Protein AF-A0A3P8BXD4-F1 (afdb_monomer_lite)

Radius of gyration: 28.08 Å; chains: 1; bounding box: 41×34×109 Å

pLDDT: mean 78.7, std 18.51, range [34.91, 94.0]

InterPro domains:
  IPR013126 Heat shock protein 70 family [PF00012] (1-92)
  IPR029048 Heat shock protein 70kD, C-terminal domain superfamily [G3DSA:1.20.1270.10] (1-96)
  IPR029048 Heat shock protein 70kD, C-terminal domain superfamily [SSF100934] (1-94)

Organism: Heligmosomoides polygyrus (NCBI:txid6339)

Secondary structure (DSSP, 8-state):
-HHHHHHHHHHHHHHHHHHHHHHHHHHHHHHHHHHHHHTTTTS-HHHHHHHHHHHHHHHHHHHTTTTS-HHHHHHHHHHHHHHHHHHHHHHHHHHHHHTS--------------------

Structure (mmCIF, N/CA/C/O backbone):
data_AF-A0A3P8BXD4-F1
#
_entry.id   AF-A0A3P8BXD4-F1
#
loop_
_atom_site.group_PDB
_atom_site.id
_atom_site.type_symbol
_atom_site.label_atom_id
_atom_site.label_alt_id
_atom_site.label_comp_id
_atom_site.label_asym_id
_atom_site.label_entity_id
_atom_site.label_seq_id
_atom_site.pdbx_PDB_ins_code
_atom_site.Cartn_x
_atom_site.Cartn_y
_atom_site.Cartn_z
_atom_site.occupancy
_atom_site.B_iso_or_equiv
_atom_site.auth_seq_id
_atom_site.auth_comp_id
_atom_site.auth_asym_id
_atom_site.auth_atom_id
_atom_site.pdbx_PDB_model_num
ATOM 1 N N . MET A 1 1 ? 23.154 -0.552 -32.640 1.00 62.50 1 MET A N 1
ATOM 2 C CA . MET A 1 1 ? 23.376 -1.873 -32.009 1.00 62.50 1 MET A CA 1
ATOM 3 C C . MET A 1 1 ? 23.640 -1.786 -30.502 1.00 62.50 1 MET A C 1
ATOM 5 O O . MET A 1 1 ? 22.687 -2.000 -29.775 1.00 62.50 1 MET A O 1
ATOM 9 N N . ILE A 1 2 ? 24.831 -1.423 -29.988 1.00 67.19 2 ILE A N 1
ATOM 10 C CA . ILE A 1 2 ? 25.091 -1.425 -28.517 1.00 67.19 2 ILE A CA 1
ATOM 11 C C . ILE A 1 2 ? 24.184 -0.439 -27.752 1.00 67.19 2 ILE A C 1
ATOM 13 O O . ILE A 1 2 ? 23.524 -0.826 -26.798 1.00 67.19 2 ILE A O 1
ATOM 17 N N . ARG A 1 3 ? 24.044 0.802 -28.242 1.00 71.38 3 ARG A N 1
ATOM 18 C CA . ARG A 1 3 ? 23.177 1.825 -27.617 1.00 71.38 3 ARG A CA 1
ATOM 19 C C . ARG A 1 3 ? 21.682 1.479 -27.635 1.00 71.38 3 ARG A C 1
ATOM 21 O O . ARG A 1 3 ? 20.935 1.934 -26.780 1.00 71.38 3 ARG A O 1
ATOM 28 N N . GLU A 1 4 ? 21.235 0.700 -28.619 1.00 71.12 4 GLU A N 1
ATOM 29 C CA . GLU A 1 4 ? 19.837 0.250 -28.705 1.00 71.12 4 GLU A CA 1
ATOM 30 C C . GLU A 1 4 ? 19.584 -0.920 -27.753 1.00 71.12 4 GLU A C 1
ATOM 32 O O . GLU A 1 4 ? 18.553 -0.951 -27.089 1.00 71.12 4 GLU A O 1
ATOM 37 N N . ALA A 1 5 ? 20.549 -1.839 -27.627 1.00 71.44 5 ALA A N 1
ATOM 38 C CA . ALA A 1 5 ? 20.484 -2.938 -26.669 1.00 71.44 5 ALA A CA 1
ATOM 39 C C . ALA A 1 5 ? 20.451 -2.432 -25.214 1.00 71.44 5 ALA A C 1
ATOM 41 O O . ALA A 1 5 ? 19.639 -2.905 -24.424 1.00 71.44 5 ALA A O 1
ATOM 42 N N . GLU A 1 6 ? 21.268 -1.429 -24.877 1.00 74.56 6 GLU A N 1
ATOM 43 C CA . GLU A 1 6 ? 21.272 -0.797 -23.548 1.00 74.56 6 GLU A CA 1
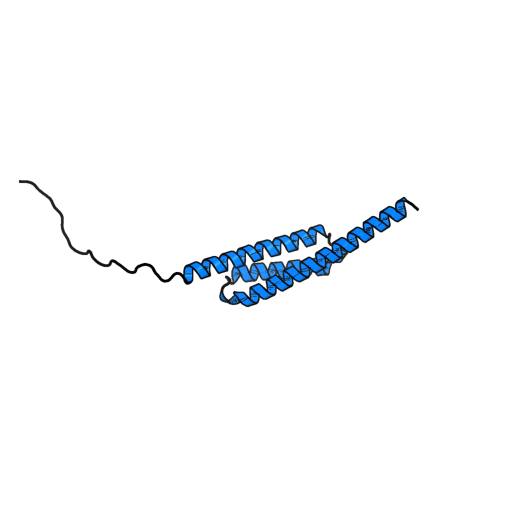ATOM 44 C C . GLU A 1 6 ? 19.953 -0.076 -23.239 1.00 74.56 6 GLU A C 1
ATOM 46 O O . GLU A 1 6 ? 19.433 -0.180 -22.127 1.00 74.56 6 GLU A O 1
ATOM 51 N N . LYS A 1 7 ? 19.374 0.622 -24.227 1.00 78.19 7 LYS A N 1
ATOM 52 C CA . LYS A 1 7 ? 18.084 1.303 -24.063 1.00 78.19 7 LYS A CA 1
ATOM 53 C C . LYS A 1 7 ? 16.952 0.307 -23.798 1.00 78.19 7 LYS A C 1
ATOM 55 O O . LYS A 1 7 ? 16.172 0.519 -22.874 1.00 78.19 7 LYS A O 1
ATOM 60 N N . ASN A 1 8 ? 16.899 -0.786 -24.559 1.00 79.38 8 ASN A N 1
ATOM 61 C CA . ASN A 1 8 ? 15.888 -1.827 -24.371 1.00 79.38 8 ASN A CA 1
ATOM 62 C C . ASN A 1 8 ? 16.036 -2.513 -23.003 1.00 79.38 8 ASN A C 1
ATOM 64 O O . ASN A 1 8 ? 15.048 -2.681 -22.297 1.00 79.38 8 ASN A O 1
ATOM 68 N N . ALA A 1 9 ? 17.269 -2.815 -22.576 1.00 84.25 9 ALA A N 1
ATOM 69 C CA . ALA A 1 9 ? 17.524 -3.394 -21.257 1.00 84.25 9 ALA A CA 1
ATOM 70 C C . ALA A 1 9 ? 17.045 -2.483 -20.110 1.00 84.25 9 ALA A C 1
ATOM 72 O O . ALA A 1 9 ? 16.470 -2.965 -19.134 1.00 84.25 9 ALA A O 1
ATOM 73 N N . ALA A 1 10 ? 17.239 -1.165 -20.231 1.00 83.50 10 ALA A N 1
ATOM 74 C CA . ALA A 1 10 ? 16.766 -0.200 -19.241 1.00 83.50 10 ALA A CA 1
ATOM 75 C C . ALA A 1 10 ? 15.232 -0.058 -19.230 1.00 83.50 10 ALA A C 1
ATOM 77 O O . ALA A 1 10 ? 14.634 0.079 -18.162 1.00 83.50 10 ALA A O 1
ATOM 78 N N . GLU A 1 11 ? 14.582 -0.090 -20.396 1.00 83.62 11 GLU A N 1
ATOM 79 C CA . GLU A 1 11 ? 13.117 -0.050 -20.495 1.00 83.62 11 GLU A CA 1
ATOM 80 C C . GLU A 1 11 ? 12.470 -1.321 -19.929 1.00 83.62 11 GLU A C 1
ATOM 82 O O . GLU A 1 11 ? 11.486 -1.228 -19.193 1.00 83.62 11 GLU A O 1
ATOM 87 N N . ASP A 1 12 ? 13.042 -2.494 -20.193 1.00 87.25 12 ASP A N 1
ATOM 88 C CA . ASP A 1 12 ? 12.543 -3.762 -19.655 1.00 87.25 12 ASP A CA 1
ATOM 89 C C . ASP A 1 12 ? 12.750 -3.864 -18.140 1.00 87.25 12 ASP A C 1
ATOM 91 O O . ASP A 1 12 ? 11.848 -4.307 -17.425 1.00 87.25 12 ASP A O 1
ATOM 95 N N . ALA A 1 13 ? 13.885 -3.378 -17.624 1.00 86.56 13 ALA A N 1
ATOM 96 C CA . ALA A 1 13 ? 14.119 -3.283 -16.185 1.00 86.56 13 ALA A CA 1
ATOM 97 C C . ALA A 1 13 ? 13.068 -2.397 -15.497 1.00 86.56 13 ALA A C 1
ATOM 99 O O . ALA A 1 13 ? 12.513 -2.790 -14.471 1.00 86.56 13 ALA A O 1
ATOM 100 N N . LYS A 1 14 ? 12.727 -1.247 -16.095 1.00 85.00 14 LYS A N 1
ATOM 101 C CA . LYS A 1 14 ? 11.676 -0.356 -15.577 1.00 85.00 14 LYS A CA 1
ATOM 102 C C . LYS A 1 14 ? 10.294 -0.995 -15.606 1.00 85.00 14 LYS A C 1
ATOM 104 O O . LYS A 1 14 ? 9.549 -0.858 -14.642 1.00 85.00 14 LYS A O 1
ATOM 109 N N . LYS A 1 15 ? 9.942 -1.700 -16.686 1.00 87.25 15 LYS A N 1
ATOM 110 C CA . LYS A 1 15 ? 8.666 -2.430 -16.766 1.00 87.25 15 LYS A CA 1
ATOM 111 C C . LYS A 1 15 ? 8.586 -3.515 -15.699 1.00 87.25 15 LYS A C 1
ATOM 113 O O . LYS A 1 15 ? 7.551 -3.656 -15.056 1.00 87.25 15 LYS A O 1
ATOM 118 N N . LYS A 1 16 ? 9.677 -4.256 -15.490 1.00 90.31 16 LYS A N 1
ATOM 119 C CA . LYS A 1 16 ? 9.749 -5.284 -14.452 1.00 90.31 16 LYS A CA 1
ATOM 120 C C . LYS A 1 16 ? 9.575 -4.680 -13.059 1.00 90.31 16 LYS A C 1
ATOM 122 O O . LYS A 1 16 ? 8.741 -5.161 -12.300 1.00 90.31 16 LYS A O 1
ATOM 127 N N . GLU A 1 17 ? 10.307 -3.609 -12.756 1.00 90.12 17 GLU A N 1
ATOM 128 C CA . GLU A 1 17 ? 10.178 -2.900 -11.481 1.00 90.12 17 GLU A CA 1
ATOM 129 C C . GLU A 1 17 ? 8.756 -2.371 -11.279 1.00 90.12 17 GLU A C 1
ATOM 131 O O . GLU A 1 17 ? 8.186 -2.546 -10.208 1.00 90.12 17 GLU A O 1
ATOM 136 N N . MET A 1 18 ? 8.150 -1.786 -12.316 1.00 88.75 18 MET A N 1
ATOM 137 C CA . MET A 1 18 ? 6.767 -1.323 -12.263 1.00 88.75 18 MET A CA 1
ATOM 138 C C . MET A 1 18 ? 5.817 -2.464 -11.882 1.00 88.75 18 MET A C 1
ATOM 140 O O . MET A 1 18 ? 5.043 -2.322 -10.945 1.00 88.75 18 MET A O 1
ATOM 144 N N . VAL A 1 19 ? 5.903 -3.617 -12.549 1.00 91.00 19 VAL A N 1
ATOM 145 C CA . VAL A 1 19 ? 5.046 -4.776 -12.245 1.00 91.00 19 VAL A CA 1
ATOM 146 C C . VAL A 1 19 ? 5.240 -5.274 -10.810 1.00 91.00 19 VAL A C 1
ATOM 148 O O . VAL A 1 19 ? 4.257 -5.561 -10.130 1.00 91.00 19 VAL A O 1
ATOM 151 N N . GLU A 1 20 ? 6.481 -5.353 -10.325 1.00 91.25 20 GLU A N 1
ATOM 152 C CA . GLU A 1 20 ? 6.761 -5.755 -8.939 1.00 91.25 20 GLU A CA 1
ATOM 153 C C . GLU A 1 20 ? 6.131 -4.787 -7.931 1.00 91.25 20 GLU A C 1
ATOM 155 O O . GLU A 1 20 ? 5.486 -5.222 -6.977 1.00 91.25 20 GLU A O 1
ATOM 160 N N . VAL A 1 21 ? 6.256 -3.482 -8.176 1.00 92.00 21 VAL A N 1
ATOM 161 C CA . VAL A 1 21 ? 5.675 -2.443 -7.320 1.00 92.00 21 VAL A CA 1
ATOM 162 C C . VAL A 1 21 ? 4.153 -2.482 -7.340 1.00 92.00 21 VAL A C 1
ATOM 164 O O . VAL A 1 21 ? 3.540 -2.365 -6.284 1.00 92.00 21 VAL A O 1
ATOM 167 N N . LEU A 1 22 ? 3.539 -2.674 -8.508 1.00 91.12 22 LEU A N 1
ATOM 168 C CA . LEU A 1 22 ? 2.085 -2.789 -8.635 1.00 91.12 22 LEU A CA 1
ATOM 169 C C . LEU A 1 22 ? 1.553 -3.979 -7.833 1.00 91.12 22 LEU A C 1
ATOM 171 O O . LEU A 1 22 ? 0.626 -3.817 -7.046 1.00 91.12 22 LEU A O 1
ATOM 175 N N . ASN A 1 23 ? 2.192 -5.144 -7.957 1.00 92.75 23 ASN A N 1
ATOM 176 C CA . ASN A 1 23 ? 1.796 -6.336 -7.206 1.00 92.75 23 ASN A CA 1
ATOM 177 C C . ASN A 1 23 ? 1.937 -6.128 -5.689 1.00 92.75 23 ASN A C 1
ATOM 179 O O . ASN A 1 23 ? 1.073 -6.544 -4.917 1.00 92.75 23 ASN A O 1
ATOM 183 N N . GLN A 1 24 ? 3.013 -5.468 -5.247 1.00 91.81 24 GLN A N 1
ATOM 184 C CA . GLN A 1 24 ? 3.195 -5.113 -3.836 1.00 91.81 24 GLN A CA 1
ATOM 185 C C . GLN A 1 24 ? 2.120 -4.133 -3.353 1.00 91.81 24 GLN A C 1
ATOM 187 O O . GLN A 1 24 ? 1.582 -4.295 -2.258 1.00 91.81 24 GLN A O 1
ATOM 192 N N . ALA A 1 25 ? 1.795 -3.135 -4.172 1.00 91.88 25 ALA A N 1
ATOM 193 C CA . ALA A 1 25 ? 0.797 -2.126 -3.864 1.00 91.88 25 ALA A CA 1
ATOM 194 C C . ALA A 1 25 ? -0.600 -2.728 -3.696 1.00 91.88 25 ALA A C 1
ATOM 196 O O . ALA A 1 25 ? -1.271 -2.454 -2.702 1.00 91.88 25 ALA A O 1
ATOM 197 N N . GLU A 1 26 ? -1.017 -3.571 -4.641 1.00 92.50 26 GLU A N 1
ATOM 198 C CA . GLU A 1 26 ? -2.306 -4.265 -4.604 1.00 92.50 26 GLU A CA 1
ATOM 199 C C . GLU A 1 26 ? -2.418 -5.167 -3.371 1.00 92.50 26 GLU A C 1
ATOM 201 O O . GLU A 1 26 ? -3.435 -5.129 -2.677 1.00 92.50 26 GLU A O 1
ATOM 206 N N . GLY A 1 27 ? -1.350 -5.902 -3.040 1.00 94.00 27 GLY A N 1
ATOM 207 C CA . GLY A 1 27 ? -1.297 -6.718 -1.826 1.00 94.00 27 GLY A CA 1
ATOM 208 C C . GLY A 1 27 ? -1.474 -5.889 -0.552 1.00 94.00 27 GLY A C 1
ATOM 209 O O . GLY A 1 27 ? -2.312 -6.209 0.286 1.00 94.00 27 GLY A O 1
ATOM 210 N N . ILE A 1 28 ? -0.745 -4.775 -0.425 1.00 92.25 28 ILE A N 1
ATOM 211 C CA . ILE A 1 28 ? -0.822 -3.902 0.759 1.00 92.25 28 ILE A CA 1
ATOM 212 C C . ILE A 1 28 ? -2.192 -3.230 0.884 1.00 92.25 28 ILE A C 1
ATOM 214 O O . ILE A 1 28 ? -2.705 -3.095 2.000 1.00 92.25 28 ILE A O 1
ATOM 218 N N . ILE A 1 29 ? -2.790 -2.812 -0.234 1.00 92.44 29 ILE A N 1
ATOM 219 C CA . ILE A 1 29 ? -4.147 -2.257 -0.257 1.00 92.44 29 ILE A CA 1
ATOM 220 C C . ILE A 1 29 ? -5.135 -3.293 0.268 1.00 92.44 29 ILE A C 1
ATOM 222 O O . ILE A 1 29 ? -5.849 -3.005 1.225 1.00 92.44 29 ILE A O 1
ATOM 226 N N . HIS A 1 30 ? -5.124 -4.498 -0.301 1.00 93.88 30 HIS A N 1
ATOM 227 C CA . HIS A 1 30 ? -6.042 -5.563 0.086 1.00 93.88 30 HIS A CA 1
ATOM 228 C C . HIS A 1 30 ? -5.881 -5.953 1.564 1.00 93.88 30 HIS A C 1
ATOM 230 O O . HIS A 1 30 ? -6.864 -6.028 2.303 1.00 93.88 30 HIS A O 1
ATOM 236 N N . ASP A 1 31 ? -4.644 -6.129 2.032 1.00 92.50 31 ASP A N 1
ATOM 237 C CA . ASP A 1 31 ? -4.357 -6.450 3.433 1.00 92.50 31 ASP A CA 1
ATOM 238 C C . ASP A 1 31 ? -4.826 -5.344 4.384 1.00 92.50 31 ASP A C 1
ATOM 240 O O . ASP A 1 31 ? -5.332 -5.621 5.476 1.00 92.50 31 ASP A O 1
ATOM 244 N N . THR A 1 32 ? -4.663 -4.081 3.985 1.00 91.50 32 THR A N 1
ATOM 245 C CA . THR A 1 32 ? -5.125 -2.940 4.779 1.00 91.50 32 THR A CA 1
ATOM 246 C C . THR A 1 32 ? -6.649 -2.891 4.814 1.00 91.50 32 THR A C 1
ATOM 248 O O . THR A 1 32 ? -7.211 -2.737 5.894 1.00 91.50 32 THR A O 1
ATOM 251 N N . GLU A 1 33 ? -7.328 -3.083 3.681 1.00 91.81 33 GLU A N 1
ATOM 252 C CA . GLU A 1 33 ? -8.793 -3.138 3.612 1.00 91.81 33 GLU A CA 1
ATOM 253 C C . GLU A 1 33 ? -9.370 -4.266 4.475 1.00 91.81 33 GLU A C 1
ATOM 255 O O . GLU A 1 33 ? -10.307 -4.020 5.238 1.00 91.81 33 GLU A O 1
ATOM 260 N N . SER A 1 34 ? -8.778 -5.465 4.421 1.00 92.12 34 SER A N 1
ATOM 261 C CA . SER A 1 34 ? -9.196 -6.605 5.250 1.00 92.12 34 SER A CA 1
ATOM 262 C C . SER A 1 34 ? -9.082 -6.273 6.734 1.00 92.12 34 SER A C 1
ATOM 264 O O . SER A 1 34 ? -10.064 -6.354 7.470 1.00 92.12 34 SER A O 1
ATOM 266 N N . LYS A 1 35 ? -7.912 -5.793 7.175 1.00 88.88 35 LYS A N 1
ATOM 267 C CA . LYS A 1 35 ? -7.702 -5.417 8.579 1.00 88.88 35 LYS A CA 1
ATOM 268 C C . LYS A 1 35 ? -8.634 -4.284 9.002 1.00 88.88 35 LYS A C 1
ATOM 270 O O . LYS A 1 35 ? -9.173 -4.301 10.102 1.00 88.88 35 LYS A O 1
ATOM 275 N N . MET A 1 36 ? -8.874 -3.297 8.144 1.00 89.62 36 MET A N 1
ATOM 276 C CA . MET A 1 36 ? -9.812 -2.220 8.461 1.00 89.62 36 MET A CA 1
ATOM 277 C C . MET A 1 36 ? -11.235 -2.732 8.667 1.00 89.62 36 MET A C 1
ATOM 279 O O . MET A 1 36 ? -11.938 -2.195 9.518 1.00 89.62 36 MET A O 1
ATOM 283 N N . ALA A 1 37 ? -11.659 -3.743 7.906 1.00 88.88 37 ALA A N 1
ATOM 284 C CA . ALA A 1 37 ? -12.953 -4.385 8.094 1.00 88.88 37 ALA A CA 1
ATOM 285 C C . ALA A 1 37 ? -12.995 -5.203 9.397 1.00 88.88 37 ALA A C 1
ATOM 287 O O . ALA A 1 37 ? -13.962 -5.092 10.146 1.00 88.88 37 ALA A O 1
ATOM 288 N N . GLU A 1 38 ? -11.935 -5.957 9.703 1.00 87.50 38 GLU A N 1
ATOM 289 C CA . GLU A 1 38 ? -11.817 -6.756 10.934 1.00 87.50 38 GLU A CA 1
ATOM 290 C C . GLU A 1 38 ? -11.838 -5.896 12.207 1.00 87.50 38 GLU A C 1
ATOM 292 O O . GLU A 1 38 ? -12.467 -6.261 13.199 1.00 87.50 38 GLU A O 1
ATOM 297 N N . PHE A 1 39 ? -11.181 -4.735 12.176 1.00 84.12 39 PHE A N 1
ATOM 298 C CA . PHE A 1 39 ? -11.104 -3.815 13.311 1.00 84.12 39 PHE A CA 1
ATOM 299 C C . PHE A 1 39 ? -12.117 -2.663 13.227 1.00 84.12 39 PHE A C 1
ATOM 301 O O . PHE A 1 39 ? -12.054 -1.759 14.055 1.00 84.12 39 PHE A O 1
ATOM 308 N N . ALA A 1 40 ? -13.065 -2.674 12.280 1.00 85.25 40 ALA A N 1
ATOM 309 C CA . ALA A 1 40 ? -13.949 -1.536 11.986 1.00 85.25 40 ALA A CA 1
ATOM 310 C C . ALA A 1 40 ? -14.671 -0.963 13.221 1.00 85.25 40 ALA A C 1
ATOM 312 O O . ALA A 1 40 ? -14.819 0.253 13.338 1.00 85.25 40 ALA A O 1
ATOM 313 N N . ASP A 1 41 ? -15.064 -1.823 14.164 1.00 84.62 41 ASP A N 1
ATOM 314 C CA . ASP A 1 41 ? -15.750 -1.431 15.403 1.00 84.62 41 ASP A CA 1
ATOM 315 C C . ASP A 1 41 ? -14.816 -0.828 16.468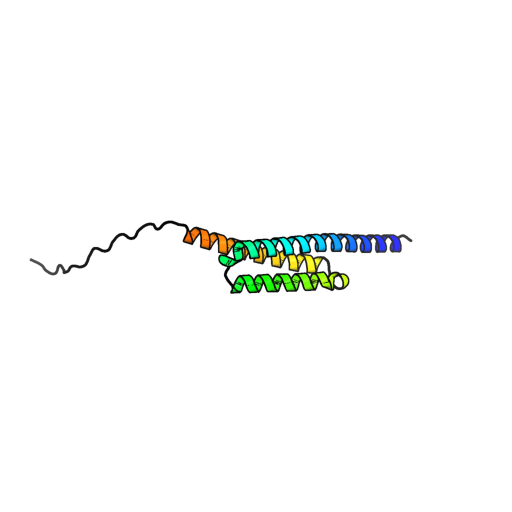 1.00 84.62 41 ASP A C 1
ATOM 317 O O . ASP A 1 41 ? -15.266 -0.186 17.420 1.00 84.62 41 ASP A O 1
ATOM 321 N N . GLN A 1 42 ? -13.507 -1.046 16.335 1.00 83.75 42 GLN A N 1
ATOM 322 C C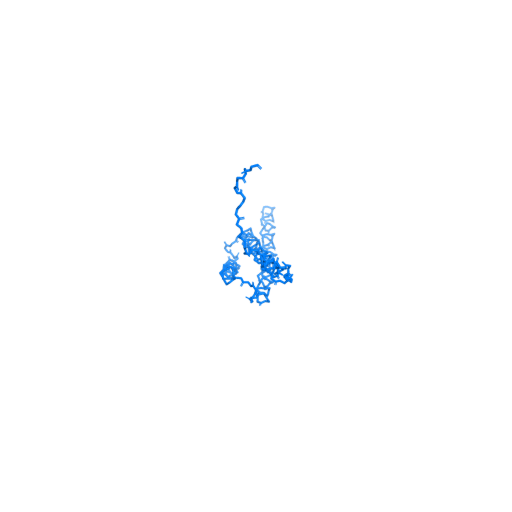A . GLN A 1 42 ? -12.470 -0.594 17.268 1.00 83.75 42 GLN A CA 1
ATOM 323 C C . GLN A 1 42 ? -11.714 0.639 16.762 1.00 83.75 42 GLN A C 1
ATOM 325 O O . GLN A 1 42 ? -11.060 1.330 17.550 1.00 83.75 42 GLN A O 1
ATOM 330 N N . LEU A 1 43 ? -11.792 0.924 15.462 1.00 84.12 43 LEU A N 1
ATOM 331 C CA . LEU A 1 43 ? -11.117 2.058 14.851 1.00 84.12 43 LEU A CA 1
ATOM 332 C C . LEU A 1 43 ? -11.942 3.352 14.997 1.00 84.12 43 LEU A C 1
ATOM 334 O O . LEU A 1 43 ? -13.162 3.347 14.822 1.00 84.12 43 LEU A O 1
ATOM 338 N N . PRO A 1 44 ? -11.300 4.505 15.263 1.00 86.31 44 PRO A N 1
ATOM 339 C CA . PRO A 1 44 ? -11.958 5.802 15.148 1.00 86.31 44 PRO A CA 1
ATOM 340 C C . PRO A 1 44 ? -12.485 6.021 13.723 1.00 86.31 44 PRO A C 1
ATOM 342 O O . PRO A 1 44 ? -11.762 5.781 12.754 1.00 86.31 44 PRO A O 1
ATOM 345 N N . LYS A 1 45 ? -13.725 6.513 13.586 1.00 87.06 45 LYS A N 1
ATOM 346 C CA . LYS A 1 45 ? -14.341 6.766 12.268 1.00 87.06 45 LYS A CA 1
ATOM 347 C C . LYS A 1 45 ? -13.522 7.734 11.415 1.00 87.06 45 LYS A C 1
ATOM 349 O O . LYS A 1 45 ? -13.299 7.450 10.249 1.00 87.06 45 LYS A O 1
ATOM 354 N N . GLU A 1 46 ? -13.038 8.819 12.010 1.00 87.50 46 GLU A N 1
ATOM 355 C CA . GLU A 1 46 ? -12.276 9.863 11.314 1.00 87.50 46 GLU A CA 1
ATOM 356 C C . GLU A 1 46 ? -10.966 9.324 10.714 1.00 87.50 46 GLU A C 1
ATOM 358 O O . GLU A 1 46 ? -10.712 9.475 9.522 1.00 87.50 46 GLU A O 1
ATOM 363 N N . GLU A 1 47 ? -10.182 8.593 11.508 1.00 87.31 47 GLU A N 1
ATOM 364 C CA . GLU A 1 47 ? -8.943 7.952 11.046 1.00 87.31 47 GLU A CA 1
ATOM 365 C C . GLU A 1 47 ? -9.217 6.836 10.023 1.00 87.31 47 GLU A C 1
ATOM 367 O O . GLU A 1 47 ? -8.481 6.667 9.051 1.00 87.31 47 GLU A O 1
ATOM 372 N N . SER A 1 48 ? -10.310 6.087 10.202 1.00 88.62 48 SER A N 1
ATOM 373 C CA . SER A 1 48 ? -10.730 5.061 9.242 1.00 88.62 48 SER A CA 1
ATOM 374 C C . SER A 1 48 ? -11.139 5.673 7.902 1.00 88.62 48 SER A C 1
ATOM 376 O O . SER A 1 48 ? -10.834 5.128 6.845 1.00 88.62 48 SER A O 1
ATOM 378 N N . GLU A 1 49 ? -11.830 6.807 7.905 1.00 90.88 49 GLU A N 1
ATOM 379 C CA . GLU A 1 49 ? -12.179 7.524 6.679 1.00 90.88 49 GLU A CA 1
ATOM 380 C C . GLU A 1 49 ? -10.936 8.100 5.995 1.00 90.88 49 GLU A C 1
ATOM 382 O O . GLU A 1 49 ? -10.802 7.977 4.774 1.00 90.88 49 GLU A O 1
ATOM 387 N N . ALA A 1 50 ? -9.989 8.645 6.766 1.00 90.62 50 ALA A N 1
ATOM 388 C CA . ALA A 1 50 ? -8.709 9.115 6.244 1.00 90.62 50 ALA A CA 1
ATOM 389 C C . ALA A 1 50 ? -7.922 7.982 5.562 1.00 90.62 50 ALA A C 1
ATOM 391 O O . ALA A 1 50 ? -7.459 8.148 4.428 1.00 90.62 50 ALA A O 1
ATOM 392 N N . LEU A 1 51 ? -7.843 6.808 6.198 1.00 91.19 51 LEU A N 1
ATOM 393 C CA . LEU A 1 51 ? -7.152 5.649 5.637 1.00 91.19 51 LEU A CA 1
ATOM 394 C C . LEU A 1 51 ? -7.867 5.105 4.389 1.00 91.19 51 LEU A C 1
ATOM 396 O O . LEU A 1 51 ? -7.209 4.853 3.382 1.00 91.19 51 LEU A O 1
ATOM 400 N N . LYS A 1 52 ? -9.207 5.023 4.389 1.00 92.00 52 LYS A N 1
ATOM 401 C CA . LYS A 1 52 ? -9.996 4.661 3.190 1.00 92.00 52 LYS A CA 1
ATOM 402 C C . LYS A 1 52 ? -9.739 5.612 2.027 1.00 92.00 52 LYS A C 1
ATOM 404 O O . LYS A 1 52 ? -9.533 5.169 0.901 1.00 92.00 52 LYS A O 1
ATOM 409 N N . LYS A 1 53 ? -9.699 6.919 2.289 1.00 92.94 53 LYS A N 1
ATOM 410 C CA . LYS A 1 53 ? -9.382 7.912 1.258 1.00 92.94 53 LYS A CA 1
ATOM 411 C C . LYS A 1 53 ? -7.971 7.706 0.698 1.00 92.94 53 LYS A C 1
ATOM 413 O O . LYS A 1 53 ? -7.780 7.824 -0.509 1.00 92.94 53 LYS A O 1
ATOM 418 N N . LYS A 1 54 ? -6.998 7.359 1.549 1.00 92.44 54 LYS A N 1
ATOM 419 C CA . LYS A 1 54 ? -5.621 7.059 1.125 1.00 92.44 54 LYS A CA 1
ATOM 420 C C . LYS A 1 54 ? -5.536 5.795 0.268 1.00 92.44 54 LYS A C 1
ATOM 422 O O . LYS A 1 54 ? -4.769 5.760 -0.695 1.00 92.44 54 LYS A O 1
ATOM 427 N N . ILE A 1 55 ? -6.338 4.780 0.586 1.00 93.12 55 ILE A N 1
ATOM 428 C CA . ILE A 1 55 ? -6.468 3.562 -0.223 1.00 93.12 55 ILE A CA 1
ATOM 429 C C . ILE A 1 55 ? -6.981 3.907 -1.623 1.00 93.12 55 ILE A C 1
ATOM 431 O O . ILE A 1 55 ? -6.350 3.532 -2.608 1.00 93.12 55 ILE A O 1
ATOM 435 N N . GLU A 1 56 ? -8.068 4.673 -1.720 1.00 93.75 56 GLU A N 1
ATOM 436 C CA . GLU A 1 56 ? -8.646 5.083 -3.008 1.00 93.75 56 GLU A CA 1
ATOM 437 C C . GLU A 1 56 ? -7.696 5.969 -3.830 1.00 93.75 56 GLU A C 1
ATOM 439 O O . GLU A 1 56 ? -7.570 5.800 -5.045 1.00 93.75 56 GLU A O 1
ATOM 444 N N . GLU A 1 57 ? -6.958 6.869 -3.174 1.00 91.88 57 GLU A N 1
ATOM 445 C CA . GLU A 1 57 ? -5.895 7.651 -3.813 1.00 91.88 57 GLU A CA 1
ATOM 446 C C . GLU A 1 57 ? -4.807 6.729 -4.387 1.00 91.88 57 GLU A C 1
ATOM 448 O O . GLU A 1 57 ? -4.442 6.854 -5.555 1.00 91.88 57 GLU A O 1
ATOM 453 N N . THR A 1 58 ? -4.351 5.743 -3.610 1.00 91.44 58 THR A N 1
ATOM 454 C CA . THR A 1 58 ? -3.333 4.778 -4.057 1.00 91.44 58 THR A CA 1
ATOM 455 C C . THR A 1 58 ? -3.851 3.934 -5.224 1.00 91.44 58 THR A C 1
ATOM 457 O O . THR A 1 58 ? -3.149 3.792 -6.221 1.00 91.44 58 THR A O 1
ATOM 460 N N . LYS A 1 59 ? -5.101 3.451 -5.180 1.00 92.19 59 LYS A N 1
ATOM 461 C CA . LYS A 1 59 ? -5.740 2.744 -6.308 1.00 92.19 59 LYS A CA 1
ATOM 462 C C . LYS A 1 59 ? -5.814 3.605 -7.568 1.00 92.19 59 LYS A C 1
ATOM 464 O O . LYS A 1 59 ? -5.585 3.102 -8.663 1.00 92.19 59 LYS A O 1
ATOM 469 N N . THR A 1 60 ? -6.098 4.897 -7.423 1.00 92.06 60 THR A N 1
ATOM 470 C CA . THR A 1 60 ? -6.131 5.837 -8.552 1.00 92.06 60 THR A CA 1
ATOM 471 C C . THR A 1 60 ? -4.744 6.000 -9.178 1.00 92.06 60 THR A C 1
ATOM 473 O O . THR A 1 60 ? -4.618 5.978 -10.401 1.00 92.06 60 THR A O 1
ATOM 476 N N . ILE A 1 61 ? -3.691 6.084 -8.356 1.00 90.25 61 ILE A N 1
ATOM 477 C CA . ILE A 1 61 ? -2.296 6.115 -8.825 1.00 90.25 61 ILE A CA 1
ATOM 478 C C . ILE A 1 61 ? -1.956 4.810 -9.565 1.00 90.25 61 ILE A C 1
ATOM 480 O O . ILE A 1 61 ? -1.389 4.854 -10.655 1.00 90.25 61 ILE A O 1
ATOM 484 N N . LEU A 1 62 ? -2.362 3.650 -9.033 1.00 89.12 62 LEU A N 1
ATOM 485 C CA . LEU A 1 62 ? -2.166 2.347 -9.687 1.00 89.12 62 LEU A CA 1
ATOM 486 C C . LEU A 1 62 ? -2.917 2.234 -11.019 1.00 89.12 62 LEU A C 1
ATOM 488 O O . LEU A 1 62 ? -2.395 1.668 -11.979 1.00 89.12 62 LEU A O 1
ATOM 492 N N . ALA A 1 63 ? -4.123 2.795 -11.108 1.00 89.75 63 ALA A N 1
ATOM 493 C CA . ALA A 1 63 ? -4.874 2.868 -12.358 1.00 89.75 63 ALA A CA 1
ATOM 494 C C . ALA A 1 63 ? -4.172 3.758 -13.397 1.00 89.75 63 ALA A C 1
ATOM 496 O O . ALA A 1 63 ? -4.291 3.512 -14.595 1.00 89.75 63 ALA A O 1
ATOM 497 N N . ASN A 1 64 ? -3.397 4.747 -12.943 1.00 89.38 64 ASN A N 1
ATOM 498 C CA . ASN A 1 64 ? -2.597 5.640 -13.777 1.00 89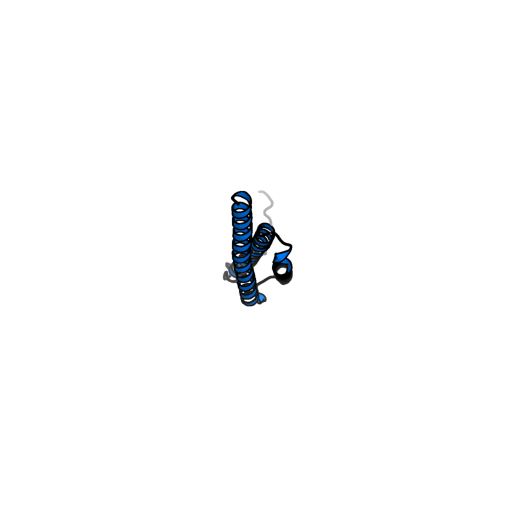.38 64 ASN A CA 1
ATOM 499 C C . ASN A 1 64 ? -1.128 5.189 -13.936 1.00 89.38 64 ASN A C 1
ATOM 501 O O . ASN A 1 64 ? -0.266 5.997 -14.280 1.00 89.38 64 ASN A O 1
ATOM 505 N N . LYS A 1 65 ? -0.831 3.900 -13.712 1.00 82.50 65 LYS A N 1
ATOM 506 C CA . LYS A 1 65 ? 0.525 3.316 -13.758 1.00 82.50 65 LYS A CA 1
ATOM 507 C C . LYS A 1 65 ? 1.350 3.658 -15.000 1.00 82.50 65 LYS A C 1
ATOM 509 O O . LYS A 1 65 ? 2.567 3.728 -14.905 1.00 82.50 65 LYS A O 1
ATOM 514 N N . ASP A 1 66 ? 0.712 3.881 -16.148 1.00 80.94 66 ASP A N 1
ATOM 515 C CA . ASP A 1 66 ? 1.409 4.192 -17.402 1.00 80.94 66 ASP A CA 1
ATOM 516 C C . ASP A 1 66 ? 1.974 5.625 -17.431 1.00 80.94 66 ASP A C 1
ATOM 518 O O . ASP A 1 66 ? 2.906 5.907 -18.184 1.00 80.94 66 ASP A O 1
ATOM 522 N N . ASN A 1 67 ? 1.438 6.523 -16.597 1.00 86.69 67 ASN A N 1
ATOM 523 C CA . ASN A 1 67 ? 1.896 7.909 -16.453 1.00 86.69 67 ASN A CA 1
ATOM 524 C C . ASN A 1 67 ? 2.668 8.151 -15.148 1.00 86.69 67 ASN A C 1
ATOM 526 O O . ASN A 1 67 ? 3.172 9.252 -14.926 1.00 86.69 67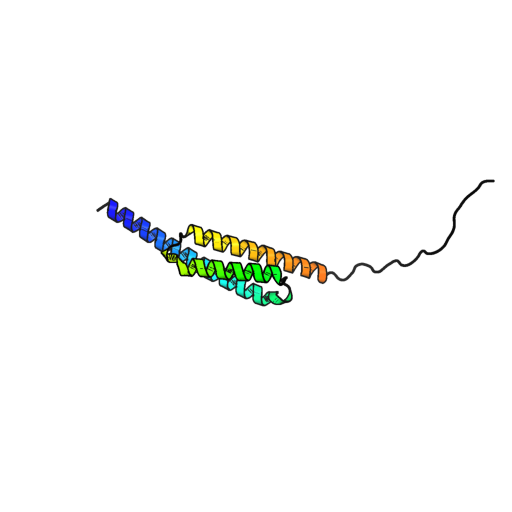 ASN A O 1
ATOM 530 N N . GLU A 1 68 ? 2.761 7.138 -14.290 1.00 87.00 68 GLU A N 1
ATOM 531 C CA . GLU A 1 68 ? 3.401 7.224 -12.985 1.00 87.00 68 GLU A CA 1
ATOM 532 C C . GLU A 1 68 ? 4.784 6.576 -12.979 1.00 87.00 68 GLU A C 1
ATOM 534 O O . GLU A 1 68 ? 5.126 5.729 -13.807 1.00 87.00 68 GLU A O 1
ATOM 539 N N . LYS A 1 69 ? 5.614 6.986 -12.019 1.00 88.25 69 LYS A N 1
ATOM 540 C CA . LYS A 1 69 ? 6.920 6.360 -11.793 1.00 88.25 69 LYS A CA 1
ATOM 541 C C . LYS A 1 69 ? 6.786 5.237 -10.763 1.00 88.25 69 LYS A C 1
ATOM 543 O O . LYS A 1 69 ? 6.020 5.391 -9.811 1.00 88.25 69 LYS A O 1
ATOM 548 N N . PRO A 1 70 ? 7.591 4.161 -10.865 1.00 86.88 70 PRO A N 1
ATOM 549 C CA . PRO A 1 70 ? 7.641 3.126 -9.830 1.00 86.88 70 PRO A CA 1
ATOM 550 C C . PRO A 1 70 ? 7.910 3.708 -8.433 1.00 86.88 70 PRO A C 1
ATOM 552 O O . PRO A 1 70 ? 7.360 3.239 -7.443 1.00 86.88 70 PRO A O 1
ATOM 555 N N . GLU A 1 71 ? 8.718 4.768 -8.363 1.00 89.00 71 GLU A N 1
ATOM 556 C CA . GLU A 1 71 ? 9.014 5.515 -7.136 1.00 89.00 71 GLU A CA 1
ATOM 557 C C . GLU A 1 71 ? 7.759 6.164 -6.533 1.00 89.00 71 GLU A C 1
ATOM 559 O O . GLU A 1 71 ? 7.508 5.978 -5.346 1.00 89.00 71 GLU A O 1
ATOM 564 N N . THR A 1 72 ? 6.920 6.832 -7.338 1.00 90.00 72 THR A N 1
ATOM 565 C CA . THR A 1 72 ? 5.673 7.456 -6.857 1.00 90.00 72 THR A CA 1
ATOM 566 C C . THR A 1 72 ? 4.743 6.420 -6.231 1.00 90.00 72 THR A C 1
ATOM 568 O O . THR A 1 72 ? 4.182 6.634 -5.156 1.00 90.00 72 THR A O 1
ATOM 571 N N . ILE A 1 73 ? 4.596 5.265 -6.888 1.00 89.94 73 ILE A N 1
ATOM 572 C CA . ILE A 1 73 ? 3.736 4.185 -6.399 1.00 89.94 73 ILE A CA 1
ATOM 573 C C . ILE A 1 73 ? 4.307 3.608 -5.100 1.00 89.94 73 ILE A C 1
ATOM 575 O O . ILE A 1 73 ? 3.571 3.455 -4.125 1.00 89.94 73 ILE A O 1
ATOM 579 N N . LYS A 1 74 ? 5.622 3.356 -5.044 1.00 90.94 74 LYS A N 1
ATOM 580 C CA . LYS A 1 74 ? 6.306 2.919 -3.815 1.00 90.94 74 LYS A CA 1
ATOM 581 C C . LYS A 1 74 ? 6.073 3.897 -2.664 1.00 90.94 74 LYS A C 1
ATOM 583 O O . LYS A 1 74 ? 5.810 3.457 -1.547 1.00 90.94 74 LYS A O 1
ATOM 588 N N . GLU A 1 75 ? 6.177 5.200 -2.898 1.00 92.31 75 GLU A N 1
ATOM 589 C CA . GLU A 1 75 ? 5.959 6.219 -1.867 1.00 92.31 75 GLU A CA 1
ATOM 590 C C . GLU A 1 75 ? 4.507 6.242 -1.376 1.00 92.31 75 GLU A C 1
ATOM 592 O O . GLU A 1 75 ? 4.269 6.245 -0.165 1.00 92.31 75 GLU A O 1
ATOM 597 N N . ALA A 1 76 ? 3.536 6.192 -2.293 1.00 91.50 76 ALA A N 1
ATOM 598 C CA . ALA A 1 76 ? 2.115 6.148 -1.950 1.00 91.50 76 ALA A CA 1
ATOM 599 C C . ALA A 1 76 ? 1.779 4.922 -1.087 1.00 91.50 76 ALA A C 1
ATOM 601 O O . ALA A 1 76 ? 1.137 5.047 -0.041 1.00 91.50 76 ALA A O 1
ATOM 602 N N . VAL A 1 77 ? 2.294 3.755 -1.476 1.00 91.50 77 VAL A N 1
ATOM 603 C CA . VAL A 1 77 ? 2.108 2.484 -0.768 1.00 91.50 77 VAL A CA 1
ATOM 604 C C . VAL A 1 77 ? 2.788 2.489 0.599 1.00 91.50 77 VAL A C 1
ATOM 606 O O . VAL A 1 77 ? 2.172 2.096 1.588 1.00 91.50 77 VAL A O 1
ATOM 609 N N . ASN A 1 78 ? 4.024 2.987 0.697 1.00 92.44 78 ASN A N 1
ATOM 610 C CA . ASN A 1 78 ? 4.708 3.132 1.986 1.00 92.44 78 ASN A CA 1
ATOM 611 C C . ASN A 1 78 ? 3.947 4.081 2.920 1.00 92.44 78 ASN A C 1
ATOM 613 O O . ASN A 1 78 ? 3.806 3.799 4.110 1.00 92.44 78 ASN A O 1
ATOM 617 N N . SER A 1 79 ? 3.422 5.190 2.392 1.00 92.38 79 SER A N 1
ATOM 618 C CA . SER A 1 79 ? 2.608 6.132 3.164 1.00 92.38 79 SER A CA 1
ATOM 619 C C . SER A 1 79 ? 1.326 5.477 3.682 1.00 92.38 79 SER A C 1
ATOM 621 O O . SER A 1 79 ? 0.999 5.616 4.864 1.00 92.38 79 SER A O 1
ATOM 623 N N . LEU A 1 80 ? 0.634 4.715 2.827 1.00 92.19 80 LEU A N 1
ATOM 624 C CA . LEU A 1 80 ? -0.544 3.934 3.200 1.00 92.19 80 LEU A CA 1
ATOM 625 C C . LEU A 1 80 ? -0.215 2.933 4.315 1.00 92.19 80 LEU A C 1
ATOM 627 O O . LEU A 1 80 ? -0.907 2.884 5.332 1.00 92.19 80 LEU A O 1
ATOM 631 N N . GLN A 1 81 ? 0.874 2.181 4.161 1.00 91.94 81 GLN A N 1
ATOM 632 C CA . GLN A 1 81 ? 1.318 1.193 5.138 1.00 91.94 81 GLN A CA 1
ATOM 633 C C . GLN A 1 81 ? 1.665 1.834 6.490 1.00 91.94 81 GLN A C 1
ATOM 635 O O . GLN A 1 81 ? 1.286 1.313 7.537 1.00 91.94 81 GLN A O 1
ATOM 640 N N . GLN A 1 82 ? 2.335 2.989 6.494 1.00 92.62 82 GLN A N 1
ATOM 641 C CA . GLN A 1 82 ? 2.651 3.715 7.726 1.00 92.62 82 GLN A CA 1
ATOM 642 C C . GLN A 1 82 ? 1.402 4.238 8.445 1.00 92.62 82 GLN A C 1
ATOM 644 O O . GLN A 1 82 ? 1.342 4.179 9.675 1.00 92.62 82 GLN A O 1
ATOM 649 N N . GLN A 1 83 ? 0.410 4.749 7.711 1.00 90.75 83 GLN A N 1
ATOM 650 C CA . GLN A 1 83 ? -0.860 5.181 8.307 1.00 90.75 83 GLN A CA 1
ATOM 651 C C . GLN A 1 83 ? -1.638 3.995 8.878 1.00 90.75 83 GLN A C 1
ATOM 653 O O . GLN A 1 83 ? -2.100 4.056 10.014 1.00 90.75 83 GLN A O 1
ATOM 658 N N . SER A 1 84 ? -1.702 2.901 8.119 1.00 89.38 84 SER A N 1
ATOM 659 C CA . SER A 1 84 ? -2.290 1.626 8.527 1.00 89.38 84 SER A CA 1
ATOM 660 C C . SER A 1 84 ? -1.695 1.136 9.853 1.00 89.38 84 SER A C 1
ATOM 662 O O . SER A 1 84 ? -2.425 0.950 10.826 1.00 89.38 84 SER A O 1
ATOM 664 N N . LEU A 1 85 ? -0.362 1.051 9.957 1.00 90.56 85 LEU A N 1
ATOM 665 C CA . LEU A 1 85 ? 0.323 0.649 11.192 1.00 90.56 85 LEU A CA 1
ATOM 666 C C . LEU A 1 85 ? -0.020 1.554 12.382 1.00 90.56 85 LEU A C 1
ATOM 668 O O . LEU A 1 85 ? -0.380 1.048 13.441 1.00 90.56 85 LEU A O 1
ATOM 672 N N . LYS A 1 86 ? 0.026 2.881 12.209 1.00 89.75 86 LYS A N 1
ATOM 673 C CA . LYS A 1 86 ? -0.313 3.833 13.281 1.00 89.75 86 LYS A CA 1
ATOM 674 C C . LYS A 1 86 ? -1.754 3.679 13.762 1.00 89.75 86 LYS A C 1
ATOM 676 O O . LYS A 1 86 ? -1.997 3.719 14.968 1.00 89.75 86 LYS A O 1
ATOM 681 N N . LEU A 1 87 ? -2.694 3.497 12.836 1.00 87.50 87 LEU A N 1
ATOM 682 C CA . LEU A 1 87 ? -4.107 3.333 13.156 1.00 87.50 87 LEU A CA 1
ATOM 683 C C . LEU A 1 87 ? -4.346 2.052 13.960 1.00 87.50 87 LEU A C 1
ATOM 685 O O . LEU A 1 87 ? -4.976 2.094 15.019 1.00 87.50 87 LEU A O 1
ATOM 689 N N . PHE A 1 88 ? -3.794 0.929 13.498 1.00 86.44 88 PHE A N 1
ATOM 690 C CA . PHE A 1 88 ? -3.934 -0.342 14.202 1.00 86.44 88 PHE A CA 1
ATOM 691 C C . PHE A 1 88 ? -3.210 -0.326 15.553 1.00 86.44 88 PHE A C 1
ATOM 693 O O . PHE A 1 88 ? -3.790 -0.754 16.546 1.00 86.44 88 PHE A O 1
ATOM 700 N N . GLU A 1 89 ? -2.003 0.239 15.653 1.00 87.56 89 GLU A N 1
ATOM 701 C CA . GLU A 1 89 ? -1.308 0.404 16.938 1.00 87.56 89 GLU A CA 1
ATOM 702 C C . GLU A 1 89 ? -2.122 1.229 17.944 1.00 87.56 89 GLU A C 1
ATOM 704 O O . GLU A 1 89 ? -2.204 0.868 19.121 1.00 87.56 89 GLU A O 1
ATOM 709 N N . ALA A 1 90 ? -2.736 2.329 17.500 1.00 84.25 90 ALA A N 1
ATOM 710 C CA . ALA A 1 90 ? -3.588 3.155 18.350 1.00 84.25 90 ALA A CA 1
ATOM 711 C C . ALA A 1 90 ? -4.844 2.397 18.810 1.00 84.25 90 ALA A C 1
ATOM 713 O O . ALA A 1 90 ? -5.251 2.524 19.967 1.00 84.25 90 ALA A O 1
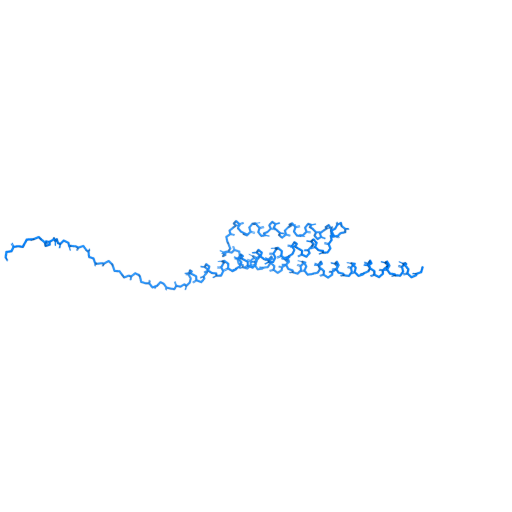ATOM 714 N N . ALA A 1 91 ? -5.432 1.581 17.933 1.00 82.56 91 ALA A N 1
ATOM 715 C CA . ALA A 1 91 ? -6.578 0.742 18.261 1.00 82.56 91 ALA A CA 1
ATOM 716 C C . ALA A 1 91 ? -6.226 -0.342 19.290 1.00 82.56 91 ALA A C 1
ATOM 718 O O . ALA A 1 91 ? -6.914 -0.466 20.304 1.00 82.56 91 ALA A O 1
ATOM 719 N N . TYR A 1 92 ? -5.108 -1.050 19.097 1.00 82.50 92 TYR A N 1
ATOM 720 C CA . TYR A 1 92 ? -4.608 -2.043 20.052 1.00 82.50 92 TYR A CA 1
ATOM 721 C C . TYR A 1 92 ? -4.303 -1.423 21.420 1.00 82.50 92 TYR A C 1
ATOM 723 O O . TYR A 1 92 ? -4.699 -1.984 22.442 1.00 82.50 92 TYR A O 1
ATOM 731 N N . LYS A 1 93 ? -3.654 -0.250 21.461 1.00 83.50 93 LYS A N 1
ATOM 732 C CA . LYS A 1 93 ? -3.386 0.472 22.719 1.00 83.50 93 LYS A CA 1
ATOM 733 C C . LYS A 1 93 ? -4.679 0.836 23.449 1.00 83.50 93 LYS A C 1
ATOM 735 O O . LYS A 1 93 ? -4.808 0.520 24.629 1.00 83.50 93 LYS A O 1
ATOM 740 N N . LYS A 1 94 ? -5.669 1.397 22.743 1.00 76.38 94 LYS A N 1
ATOM 741 C CA . LYS A 1 94 ? -6.987 1.703 23.327 1.00 76.38 94 LYS A CA 1
ATOM 742 C C . LYS A 1 94 ? -7.709 0.455 23.835 1.00 76.38 94 LYS A C 1
ATOM 744 O O . LYS A 1 94 ? -8.380 0.509 24.864 1.00 76.38 94 LYS A O 1
ATOM 749 N N . MET A 1 95 ? -7.588 -0.669 23.131 1.00 72.31 95 MET A N 1
ATOM 750 C CA . MET A 1 95 ? -8.202 -1.927 23.551 1.00 72.31 95 MET A CA 1
ATOM 751 C C . MET A 1 95 ? -7.528 -2.501 24.804 1.00 72.31 95 MET A C 1
ATOM 753 O O . MET A 1 95 ? -8.223 -2.990 25.694 1.00 72.31 95 MET A O 1
ATOM 757 N N . ALA A 1 96 ? -6.199 -2.403 24.899 1.00 76.50 96 ALA A N 1
ATOM 758 C CA . ALA A 1 96 ? -5.438 -2.818 26.075 1.00 76.50 96 ALA A CA 1
ATOM 759 C C . ALA A 1 96 ? -5.763 -1.957 27.307 1.00 76.50 96 ALA A C 1
ATOM 761 O O . ALA A 1 96 ? -5.961 -2.500 28.391 1.00 76.50 96 ALA A O 1
ATOM 762 N N . GLU A 1 97 ? -5.904 -0.638 27.142 1.00 69.50 97 GLU A N 1
ATOM 763 C CA . GLU A 1 97 ? -6.340 0.260 28.221 1.00 69.50 97 GLU A CA 1
ATOM 764 C C . GLU A 1 97 ? -7.772 -0.048 28.682 1.00 69.50 97 GLU A C 1
ATOM 766 O O . GLU A 1 97 ? -8.057 -0.022 29.878 1.00 69.50 97 GLU A O 1
ATOM 771 N N . LYS A 1 98 ? -8.670 -0.400 27.752 1.00 62.16 98 LYS A N 1
ATOM 772 C CA . LYS A 1 98 ? -10.075 -0.716 28.058 1.00 62.16 98 LYS A CA 1
ATOM 773 C C . LYS A 1 98 ? -10.280 -2.100 28.694 1.00 62.16 98 LYS A C 1
ATOM 775 O O . LYS A 1 98 ? -11.271 -2.290 29.391 1.00 62.16 98 LYS A O 1
ATOM 780 N N . ASN A 1 99 ? -9.371 -3.050 28.463 1.00 57.09 99 ASN A N 1
ATOM 781 C CA . ASN A 1 99 ? -9.410 -4.402 29.040 1.00 57.09 99 ASN A CA 1
ATOM 782 C C . ASN A 1 99 ? -8.552 -4.570 30.304 1.00 57.09 99 ASN A C 1
ATOM 784 O O . ASN A 1 99 ? -8.449 -5.684 30.817 1.00 57.09 99 ASN A O 1
ATOM 788 N N . SER A 1 100 ? -7.960 -3.498 30.835 1.00 43.72 100 SER A N 1
ATOM 789 C CA . SER A 1 100 ? -7.368 -3.541 32.171 1.00 43.72 100 SER A CA 1
ATOM 790 C C . SER A 1 100 ? -8.506 -3.551 33.206 1.00 43.72 100 SER A C 1
ATOM 792 O O . SER A 1 100 ? -9.249 -2.568 33.285 1.00 43.72 100 SER A O 1
ATOM 794 N N . PRO A 1 101 ? -8.721 -4.639 33.974 1.00 44.66 101 PRO A N 1
ATOM 795 C CA . PRO A 1 101 ? -9.720 -4.634 35.031 1.00 44.66 101 PRO A CA 1
ATOM 796 C C . PRO A 1 101 ? -9.261 -3.634 36.091 1.00 44.66 101 PRO A C 1
ATOM 798 O O . PRO A 1 101 ? -8.097 -3.636 36.492 1.00 44.66 101 PRO A O 1
ATOM 801 N N . GLY A 1 102 ? -10.167 -2.747 36.497 1.00 51.34 102 GLY A N 1
ATOM 802 C CA . GLY A 1 102 ? -9.865 -1.644 37.395 1.00 51.34 102 GLY A CA 1
ATOM 803 C C . GLY A 1 102 ? -9.040 -2.060 38.612 1.00 51.34 102 GLY A C 1
ATOM 804 O O . GLY A 1 102 ? -9.420 -2.947 39.374 1.00 51.34 102 GLY A O 1
ATOM 805 N N . THR A 1 103 ? -7.942 -1.348 38.837 1.00 37.97 103 THR A N 1
ATOM 806 C CA . THR A 1 103 ? -7.423 -1.153 40.185 1.00 37.97 103 THR A CA 1
ATOM 807 C C . THR A 1 103 ? -8.078 0.091 40.770 1.00 37.97 103 THR A C 1
ATOM 809 O O . THR A 1 103 ? -7.682 1.215 40.470 1.00 37.97 103 THR A O 1
ATOM 812 N N . SER A 1 104 ? -9.059 -0.189 41.630 1.00 36.38 104 SER A N 1
ATOM 813 C CA . SER A 1 104 ? -9.364 0.538 42.865 1.00 36.38 104 SER A CA 1
ATOM 814 C C . SER A 1 104 ? -10.251 1.778 42.777 1.00 36.38 104 SER A C 1
ATOM 816 O O . SER A 1 104 ? -9.809 2.916 42.906 1.00 36.38 104 SER A O 1
ATOM 818 N N . ASP A 1 105 ? -11.553 1.495 42.759 1.00 42.25 105 ASP A N 1
ATOM 819 C CA . ASP A 1 105 ? -12.468 2.089 43.732 1.00 42.25 105 ASP A CA 1
ATOM 820 C C . ASP A 1 105 ? -11.993 1.692 45.148 1.00 42.25 105 ASP A C 1
ATOM 822 O O . ASP A 1 105 ? -12.117 0.540 45.563 1.00 42.25 105 ASP A O 1
ATOM 826 N N . ALA A 1 106 ? -11.299 2.605 45.825 1.00 40.78 106 ALA A N 1
ATOM 827 C CA . ALA A 1 106 ? -11.077 2.602 47.268 1.00 40.78 106 ALA A CA 1
ATOM 828 C C . ALA A 1 106 ? -10.531 3.976 47.667 1.00 40.78 106 ALA A C 1
ATOM 830 O O . ALA A 1 106 ? -9.334 4.229 47.552 1.00 40.78 106 ALA A O 1
ATOM 831 N N . GLN A 1 107 ? -11.420 4.866 48.115 1.00 34.91 107 GLN A N 1
ATOM 832 C CA . GLN A 1 107 ? -11.389 5.428 49.474 1.00 34.91 107 GLN A CA 1
ATOM 833 C C . GLN A 1 107 ? -12.227 6.712 49.543 1.00 34.91 107 GLN A C 1
ATOM 835 O O . GLN A 1 107 ? -11.724 7.826 49.674 1.00 34.91 107 GLN A O 1
ATOM 840 N N . GLU A 1 108 ? -13.546 6.528 49.534 1.00 39.03 108 GLU A N 1
ATOM 841 C CA . GLU A 1 108 ? -14.454 7.403 50.264 1.00 39.03 108 GLU A CA 1
ATOM 842 C C . GLU A 1 108 ? -14.285 7.101 51.762 1.00 39.03 108 GLU A C 1
ATOM 844 O O . GLU A 1 108 ? -14.802 6.113 52.273 1.00 39.03 108 GLU A O 1
ATOM 849 N N . ALA A 1 109 ? -13.469 7.903 52.451 1.00 40.09 109 ALA A N 1
ATOM 850 C CA . ALA A 1 109 ? -13.554 8.144 53.893 1.00 40.09 109 ALA A CA 1
ATOM 851 C C . ALA A 1 109 ? -12.562 9.246 54.292 1.00 40.09 109 ALA A C 1
ATOM 853 O O . ALA A 1 109 ? -11.393 8.957 54.550 1.00 40.09 109 ALA A O 1
ATOM 854 N N . LYS A 1 110 ? -13.043 10.495 54.366 1.00 37.25 110 LYS A N 1
ATOM 855 C CA . LYS A 1 110 ? -12.786 11.436 55.477 1.00 37.25 110 LYS A CA 1
ATOM 856 C C . LYS A 1 110 ? -13.516 12.767 55.243 1.00 37.25 110 LYS A C 1
ATOM 858 O O . LYS A 1 110 ? -12.938 13.733 54.758 1.00 37.25 110 LYS A O 1
ATOM 863 N N . THR A 1 111 ? -14.774 12.809 55.674 1.00 35.62 111 THR A N 1
ATOM 864 C CA . THR A 1 111 ? -15.409 14.033 56.180 1.00 35.62 111 THR A CA 1
ATOM 865 C C . THR A 1 111 ? -15.400 13.951 57.706 1.00 35.62 111 THR A C 1
ATOM 867 O O . THR A 1 111 ? -15.869 12.950 58.242 1.00 35.62 111 THR A O 1
ATOM 870 N N . ALA A 1 112 ? -14.810 14.967 58.350 1.00 38.28 112 ALA A N 1
ATOM 871 C CA . ALA A 1 112 ? -14.967 15.465 59.734 1.00 38.28 112 ALA A CA 1
ATOM 872 C C . ALA A 1 112 ? -13.620 16.129 60.132 1.00 38.28 112 ALA A C 1
ATOM 874 O O . ALA A 1 112 ? -12.607 15.435 60.205 1.00 38.28 112 ALA A O 1
ATOM 875 N N . GLU A 1 113 ? -13.479 17.465 60.099 1.00 37.50 113 GLU A N 1
ATOM 876 C CA . GLU A 1 113 ? -13.828 18.403 61.202 1.00 37.50 113 GLU A CA 1
ATOM 877 C C . GLU A 1 113 ? -12.886 18.166 62.415 1.00 37.50 113 GLU A C 1
ATOM 879 O O . GLU A 1 113 ? -12.795 17.042 62.888 1.00 37.50 113 GLU A O 1
ATOM 884 N N . GLU A 1 114 ? -12.070 19.062 62.986 1.00 46.34 114 GLU A N 1
ATOM 885 C CA . GLU A 1 114 ? -11.881 20.524 63.003 1.00 46.34 114 GLU A CA 1
ATOM 886 C C . GLU A 1 114 ? -10.449 20.830 63.581 1.00 46.34 114 GLU A C 1
ATOM 888 O O . GLU A 1 114 ? -9.702 19.890 63.881 1.00 46.34 114 GLU A O 1
ATOM 893 N N . PRO A 1 115 ? -10.001 22.103 63.707 1.00 50.00 115 PRO A N 1
ATOM 894 C CA . PRO A 1 115 ? -8.598 22.516 63.791 1.00 50.00 115 PRO A CA 1
ATOM 895 C C . PRO A 1 115 ? -8.014 22.472 65.210 1.00 50.00 115 PRO A C 1
ATOM 897 O O . PRO A 1 115 ? -8.703 22.675 66.204 1.00 50.00 115 PRO A O 1
ATOM 900 N N . LYS A 1 116 ? -6.687 22.330 65.317 1.00 40.09 116 LYS A N 1
ATOM 901 C CA . LYS A 1 116 ? -5.958 22.660 66.552 1.00 40.09 116 LYS A CA 1
ATOM 902 C C . LYS A 1 116 ? -5.400 24.078 66.475 1.00 40.09 116 LYS A C 1
ATOM 904 O O . LYS A 1 116 ? -4.393 24.316 65.809 1.00 40.09 116 LYS A O 1
ATOM 909 N N . LYS A 1 117 ? -6.053 24.991 67.195 1.00 47.34 117 LYS A N 1
ATOM 910 C CA . LYS A 1 117 ? -5.497 26.255 67.693 1.00 47.34 117 LYS A CA 1
ATOM 911 C C . LYS A 1 117 ? -5.282 26.156 69.211 1.00 47.34 117 LYS A C 1
ATOM 913 O O . LYS A 1 117 ? -6.080 25.521 69.886 1.00 47.34 117 LYS A O 1
ATOM 918 N N . GLU A 1 118 ? -4.237 26.856 69.662 1.00 44.16 118 GLU A N 1
ATOM 919 C CA . GLU A 1 118 ? -3.943 27.345 71.028 1.00 44.16 118 GLU A CA 1
ATOM 920 C C . GLU A 1 118 ? -3.576 26.298 72.101 1.00 44.16 118 GLU A C 1
ATOM 922 O O . GLU A 1 118 ? -4.270 25.317 72.327 1.00 44.16 118 GLU A O 1
ATOM 927 N N . GLN A 1 119 ? -2.339 26.331 72.618 1.00 42.31 119 GLN A N 1
ATOM 928 C CA . GLN A 1 119 ? -1.833 27.212 73.693 1.00 42.31 119 GLN A CA 1
ATOM 929 C C . GLN A 1 119 ? -2.565 27.005 75.025 1.00 42.31 119 GLN A C 1
ATOM 931 O O . GLN A 1 119 ? -3.618 27.589 75.255 1.00 42.31 119 GLN A O 1
ATOM 936 N N . ASN A 1 120 ? -1.951 26.210 75.906 1.00 42.62 120 ASN A N 1
ATOM 937 C CA . ASN A 1 120 ? -1.576 26.618 77.264 1.00 42.62 120 ASN A CA 1
ATOM 938 C C . ASN A 1 120 ? -0.582 25.615 77.861 1.00 42.62 120 ASN A C 1
ATOM 940 O O . ASN A 1 120 ? -0.800 24.398 77.665 1.00 42.62 120 ASN A O 1
#

Sequence (120 aa):
MIREAEKNAAEDAKKKEMVEVLNQAEGIIHDTESKMAEFADQLPKEESEALKKKIEETKTILANKDNEKPETIKEAVNSLQQQSLKLFEAAYKKMAEKNSPGTSDAQEAKTAEEPKKEQN

Foldseek 3Di:
DVVVVVVVVVVVVQVVLLVVLLVVLVVLLVVLVVVCVVCVVLFDPVLSVVLVVLSVVLVVVSVVSVVDGSVVSNVSSVVSNVSSVVRVVVSVVVVVVVPPDDDDPDDDDDDDDDDDDDDD